Protein AF-A0A9Q1FJX0-F1 (afdb_monomer)

InterPro domains:
  IPR002589 Macro domain [PF01661] (5-65)
  IPR002589 Macro domain [PS51154] (1-88)
  IPR043472 Macro domain-like [G3DSA:3.40.220.10] (2-87)
  IPR043472 Macro domain-like [SSF52949] (5-78)

Radius of gyration: 13.11 Å; Cα co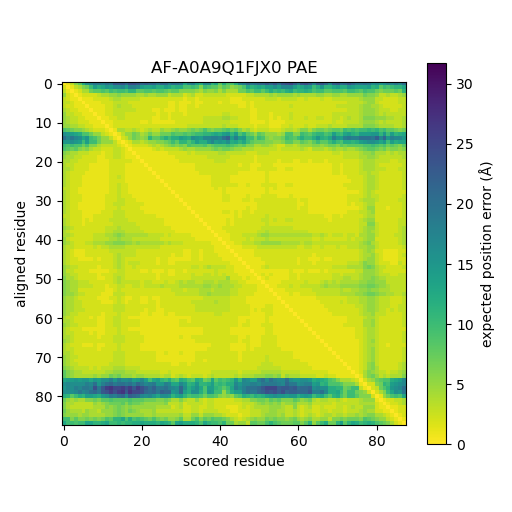ntacts (8 Å, |Δi|>4): 97; chains: 1; bounding box: 31×27×29 Å

Organism: Synaphobranchus kaupii (NCBI:txid118154)

Solvent-accessible surface area (backbone atoms only — not comparable to full-atom values): 5358 Å² total; per-residue (Å²): 136,91,83,87,85,86,87,72,79,54,41,76,21,89,88,61,84,52,70,66,48,54,51,42,45,40,47,41,53,52,54,52,52,47,52,34,57,78,69,71,51,47,69,50,77,43,68,64,73,26,47,59,97,31,48,32,58,62,66,67,47,50,53,43,52,53,52,48,52,51,54,49,44,71,74,40,52,93,84,45,81,59,46,80,41,83,48,129

pLDDT: mean 91.56, std 8.87, range [60.25, 98.56]

Mean predicted aligned error: 3.79 Å

Secondary structure (DSSP, 8-state):
---------PPP-SS---HHHHHHHHHHHHHHHHHHHHTT--EEEEE-TTSSTT---HHHHHHHHHHHHHHHHHHHTTT---EEEEE-

Nearest PDB structures (foldseek):
  4iqy-assembly2_B  TM=9.433E-01  e=9.093E-10  Homo sapiens
  6y4y-assembly1_A  TM=9.390E-01  e=1.534E-09  Escherichia coli K-12
  6y4z-assembly2_B  TM=9.386E-01  e=2.127E-09  Escherichia coli K-12
  6y73-assembly8_H  TM=9.233E-01  e=4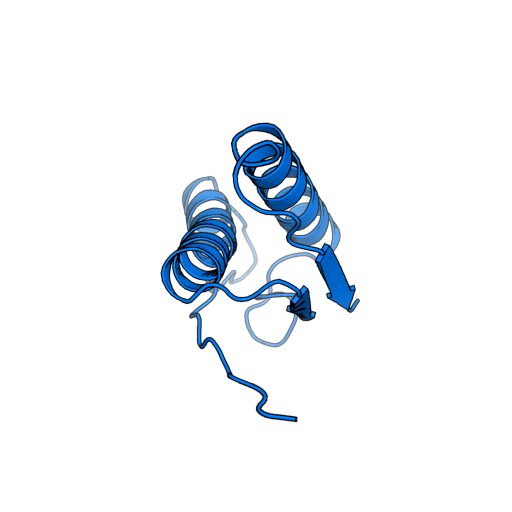.974E-09  Homo sapiens
  6y4y-assembly3_C  TM=9.303E-01  e=4.974E-09  Escherichia coli K-12

Sequence (88 aa):
FQTDVIHTVGPVARGHVGKYQRELLKDCYQSSLKLIKDNGLRSVAFPCISTGIYGFPNEPAAEIALTTVKTWLKKNGDETSIKAFMKW

Structure (mmCIF, N/CA/C/O backbone):
data_AF-A0A9Q1FJX0-F1
#
_entry.id   AF-A0A9Q1FJX0-F1
#
loop_
_atom_site.group_PDB
_atom_site.id
_atom_site.type_symbol
_atom_site.label_atom_id
_atom_site.label_alt_id
_atom_site.label_comp_id
_atom_site.label_asym_id
_atom_site.label_entity_id
_atom_site.label_seq_id
_atom_site.pdbx_PDB_ins_code
_atom_site.Cartn_x
_atom_site.Cartn_y
_atom_site.Cartn_z
_atom_site.occupancy
_atom_site.B_iso_or_equiv
_atom_site.auth_seq_id
_atom_site.auth_comp_id
_atom_site.auth_asym_id
_atom_site.auth_atom_i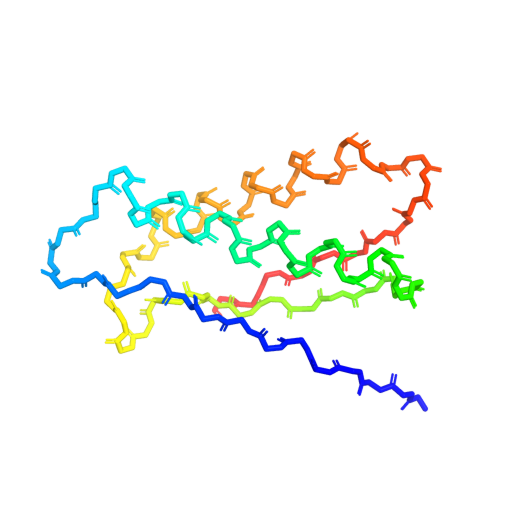d
_atom_site.pdbx_PDB_model_num
ATOM 1 N N . PHE A 1 1 ? -19.341 -11.411 13.320 1.00 61.53 1 PHE A N 1
ATOM 2 C CA . PHE A 1 1 ? -18.371 -10.434 12.792 1.00 61.53 1 PHE A CA 1
ATOM 3 C C . PHE A 1 1 ? -18.413 -10.525 11.280 1.00 61.53 1 PHE A C 1
ATOM 5 O O . PHE A 1 1 ? -18.184 -11.610 10.764 1.00 61.53 1 PHE A O 1
ATOM 12 N N . GLN A 1 2 ? -18.811 -9.452 10.597 1.00 75.56 2 GLN A N 1
ATOM 13 C CA . GLN A 1 2 ? -18.771 -9.385 9.137 1.00 75.56 2 GLN A CA 1
ATOM 14 C C . GLN A 1 2 ? -17.383 -8.904 8.715 1.00 75.56 2 GLN A C 1
ATOM 16 O O . GLN A 1 2 ? -16.837 -7.990 9.336 1.00 75.56 2 GLN A O 1
ATOM 21 N N . THR A 1 3 ? -16.817 -9.553 7.704 1.00 87.12 3 THR A N 1
ATOM 22 C CA . THR A 1 3 ? -15.514 -9.213 7.136 1.00 87.12 3 THR A CA 1
ATOM 23 C C . THR A 1 3 ? -15.714 -8.982 5.651 1.00 87.12 3 THR A C 1
ATOM 25 O O . THR A 1 3 ? -16.192 -9.878 4.959 1.00 87.12 3 THR A O 1
ATOM 28 N N . ASP A 1 4 ? -15.332 -7.805 5.174 1.00 93.62 4 ASP A N 1
ATOM 29 C CA . ASP A 1 4 ? -15.421 -7.449 3.762 1.00 93.62 4 ASP A CA 1
ATOM 30 C C . ASP A 1 4 ? -14.064 -7.624 3.074 1.00 93.62 4 ASP A C 1
ATOM 32 O O . ASP A 1 4 ? -13.003 -7.472 3.688 1.00 93.62 4 ASP A O 1
ATOM 36 N N . VAL A 1 5 ? -14.098 -7.946 1.781 1.00 95.94 5 VAL A N 1
ATOM 37 C CA . VAL A 1 5 ? -12.901 -8.091 0.949 1.00 95.94 5 VAL A CA 1
ATOM 38 C C . VAL A 1 5 ? -12.888 -6.982 -0.092 1.00 95.94 5 VAL A C 1
ATOM 40 O O . VAL A 1 5 ? -13.795 -6.876 -0.915 1.00 95.94 5 VAL A O 1
ATOM 43 N N . ILE A 1 6 ? -11.833 -6.167 -0.075 1.00 96.75 6 ILE A N 1
ATOM 44 C CA . ILE A 1 6 ? -11.581 -5.156 -1.104 1.00 96.75 6 ILE A CA 1
ATOM 45 C C . ILE A 1 6 ? -10.570 -5.729 -2.088 1.00 96.75 6 ILE A C 1
ATOM 47 O O . ILE A 1 6 ? -9.414 -5.978 -1.742 1.00 96.75 6 ILE A O 1
ATOM 51 N N . HIS A 1 7 ? -11.014 -5.933 -3.324 1.00 97.25 7 HIS A N 1
ATOM 52 C CA . HIS A 1 7 ? -10.156 -6.374 -4.415 1.00 97.25 7 HIS A CA 1
ATOM 53 C C . HIS A 1 7 ? -9.505 -5.168 -5.097 1.00 97.25 7 HIS A C 1
ATOM 55 O O . HIS A 1 7 ? -10.170 -4.186 -5.418 1.00 97.25 7 HIS A O 1
ATOM 61 N N . THR A 1 8 ? -8.201 -5.260 -5.346 1.00 97.56 8 THR A N 1
ATOM 62 C CA . THR A 1 8 ? -7.437 -4.260 -6.098 1.00 97.56 8 THR A CA 1
ATOM 63 C C . THR A 1 8 ? -6.434 -4.953 -7.013 1.00 97.56 8 THR A C 1
ATOM 65 O O . THR A 1 8 ? -5.978 -6.060 -6.716 1.00 97.56 8 THR A O 1
ATOM 68 N N . VAL A 1 9 ? -6.110 -4.324 -8.140 1.00 97.06 9 VAL A N 1
ATOM 69 C CA . VAL A 1 9 ? -5.230 -4.893 -9.165 1.00 97.06 9 VAL A CA 1
ATOM 70 C C . VAL A 1 9 ? -3.919 -4.124 -9.170 1.00 97.06 9 VAL A C 1
ATOM 72 O O . VAL A 1 9 ? -3.845 -2.998 -9.650 1.00 97.06 9 VAL A O 1
ATOM 75 N N . GLY A 1 10 ? -2.881 -4.758 -8.629 1.00 96.62 10 GLY A N 1
ATOM 76 C CA . GLY A 1 10 ? -1.537 -4.196 -8.592 1.00 96.62 10 GLY A CA 1
ATOM 77 C C . GLY A 1 10 ? -0.861 -4.119 -9.972 1.00 96.62 10 GLY A C 1
ATOM 78 O O . GLY A 1 10 ? -1.215 -4.880 -10.876 1.00 96.62 10 GLY A O 1
ATOM 79 N N . PRO A 1 11 ? 0.130 -3.230 -10.158 1.00 96.94 11 PRO A N 1
ATOM 80 C CA . PRO A 1 11 ? 0.921 -3.168 -11.384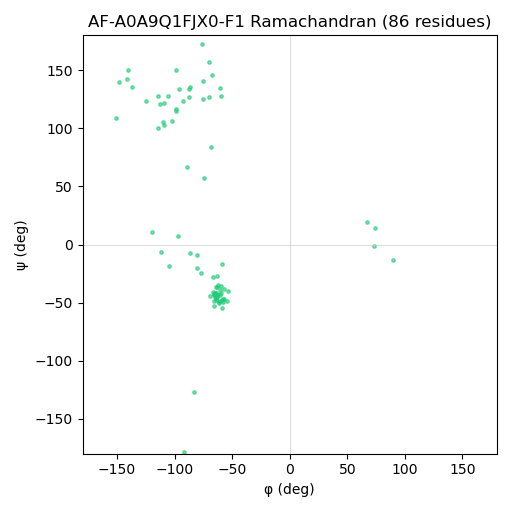 1.00 96.94 11 PRO A CA 1
ATOM 81 C C . PRO A 1 11 ? 1.819 -4.396 -11.575 1.00 96.94 11 PRO A C 1
ATOM 83 O O . PRO A 1 11 ? 2.419 -4.905 -10.631 1.00 96.94 11 PRO A O 1
ATOM 86 N N . VAL A 1 12 ? 2.005 -4.800 -12.832 1.00 95.19 12 VAL A N 1
ATOM 87 C CA . VAL A 1 12 ? 3.014 -5.795 -13.218 1.00 95.19 12 VAL A CA 1
ATOM 88 C C . VAL A 1 12 ? 4.350 -5.094 -13.489 1.00 95.19 12 VAL A C 1
ATOM 90 O O . VAL A 1 12 ? 4.428 -4.173 -14.303 1.00 95.19 12 VAL A O 1
ATOM 93 N N . ALA A 1 13 ? 5.418 -5.557 -12.845 1.00 90.62 13 ALA A N 1
ATOM 94 C CA . ALA A 1 13 ? 6.790 -5.101 -13.026 1.00 90.62 13 ALA A CA 1
ATOM 95 C C . ALA A 1 13 ? 7.650 -6.233 -13.616 1.00 90.62 13 ALA A C 1
ATOM 97 O O . ALA A 1 13 ? 8.115 -7.132 -12.922 1.00 90.62 13 ALA A O 1
ATOM 98 N N . ARG A 1 14 ? 7.886 -6.188 -14.934 1.00 80.00 14 ARG A N 1
ATOM 99 C CA . ARG A 1 14 ? 8.762 -7.138 -15.645 1.00 80.00 14 ARG A CA 1
ATOM 100 C C . ARG A 1 14 ? 10.208 -6.630 -15.668 1.00 80.00 14 ARG A C 1
ATOM 102 O O . ARG A 1 14 ? 10.716 -6.248 -16.715 1.00 80.00 14 ARG A O 1
ATOM 109 N N . GLY A 1 15 ? 10.844 -6.564 -14.500 1.00 68.12 15 GLY A N 1
ATOM 110 C CA . GLY A 1 15 ? 12.275 -6.250 -14.363 1.00 68.12 15 GLY A CA 1
ATOM 111 C C . GLY A 1 15 ? 12.647 -4.768 -14.219 1.00 68.12 15 GLY A C 1
ATOM 112 O O . GLY A 1 15 ? 13.763 -4.477 -13.800 1.00 68.12 15 GLY A O 1
ATOM 113 N N . HIS A 1 16 ? 11.740 -3.820 -14.487 1.00 79.19 16 HIS A N 1
ATOM 114 C CA . HIS A 1 16 ? 11.975 -2.401 -14.192 1.00 79.19 16 HIS A CA 1
ATOM 115 C C . HIS A 1 16 ? 10.741 -1.735 -13.577 1.00 79.19 16 HIS A C 1
ATOM 117 O O . HIS A 1 16 ? 9.621 -1.912 -14.059 1.00 79.19 16 HIS A O 1
ATOM 123 N N . VAL A 1 17 ? 10.957 -0.948 -12.520 1.00 90.75 17 VAL A N 1
ATOM 124 C CA . VAL A 1 17 ? 9.918 -0.142 -11.866 1.00 90.75 17 VAL A CA 1
ATOM 125 C C . VAL A 1 17 ? 10.168 1.323 -12.174 1.00 90.75 17 VAL A C 1
ATOM 127 O O . VAL A 1 17 ? 11.048 1.958 -11.595 1.00 90.75 17 VAL A O 1
ATOM 130 N N . GLY A 1 18 ? 9.372 1.856 -13.096 1.00 93.62 18 GLY A N 1
ATOM 131 C CA . GLY A 1 18 ? 9.342 3.273 -13.417 1.00 93.62 18 GLY A CA 1
ATOM 132 C C . GLY A 1 18 ? 8.299 4.027 -12.596 1.00 93.62 18 GLY A C 1
ATOM 133 O O . GLY A 1 18 ? 7.568 3.466 -11.777 1.00 93.62 18 GLY A O 1
ATOM 134 N N . LYS A 1 19 ? 8.197 5.332 -12.861 1.00 95.69 19 LYS A N 1
ATOM 135 C CA . LYS A 1 19 ? 7.218 6.221 -12.220 1.00 95.69 19 LYS A CA 1
ATOM 136 C C . LYS A 1 19 ? 5.782 5.699 -12.350 1.00 95.69 19 LYS A C 1
ATOM 138 O O . LYS A 1 19 ? 5.031 5.754 -11.386 1.00 95.69 19 LYS A O 1
ATOM 143 N N . TYR A 1 20 ? 5.425 5.154 -13.513 1.00 95.25 20 TYR A N 1
ATOM 144 C CA . TYR A 1 20 ? 4.075 4.657 -13.780 1.00 95.25 20 TYR A CA 1
ATOM 145 C C . TYR A 1 20 ? 3.669 3.512 -12.841 1.00 95.25 20 TYR A C 1
ATOM 147 O O . TYR A 1 20 ? 2.627 3.589 -12.201 1.00 95.25 20 TYR A O 1
ATOM 155 N N . GLN A 1 21 ? 4.514 2.487 -12.680 1.00 97.00 21 GLN A N 1
ATOM 156 C CA . GLN A 1 21 ? 4.227 1.376 -11.769 1.00 97.00 21 GLN A CA 1
ATOM 157 C C . GLN A 1 21 ? 4.154 1.851 -10.314 1.00 97.00 21 GLN A C 1
ATOM 159 O O . GLN A 1 21 ? 3.327 1.362 -9.550 1.00 97.00 21 GLN A O 1
ATOM 164 N N . ARG A 1 22 ? 4.990 2.820 -9.922 1.00 97.38 22 ARG A N 1
ATOM 165 C CA . ARG A 1 22 ? 4.953 3.386 -8.566 1.00 97.38 22 ARG A CA 1
ATOM 166 C C . ARG A 1 22 ? 3.632 4.102 -8.279 1.00 97.38 22 ARG A C 1
ATOM 168 O O . ARG A 1 22 ? 3.053 3.871 -7.221 1.00 97.38 22 ARG A O 1
ATOM 175 N N . GLU A 1 23 ? 3.145 4.919 -9.214 1.00 98.06 23 GLU A N 1
ATOM 176 C CA . GLU A 1 23 ? 1.845 5.590 -9.070 1.00 98.06 23 GLU A CA 1
ATOM 177 C C . GLU A 1 23 ? 0.689 4.582 -9.063 1.00 98.06 23 GLU A C 1
ATOM 179 O O . GLU A 1 23 ? -0.145 4.647 -8.170 1.00 98.06 23 GLU A O 1
ATOM 184 N N . LEU A 1 24 ? 0.692 3.568 -9.938 1.00 98.12 24 LEU A N 1
ATOM 185 C CA . LEU A 1 24 ? -0.341 2.523 -9.914 1.00 98.12 24 LEU A CA 1
ATOM 186 C C . LEU A 1 24 ? -0.389 1.760 -8.582 1.00 98.12 24 LEU A C 1
ATOM 188 O O . LEU A 1 24 ? -1.468 1.480 -8.059 1.00 98.12 24 LEU A O 1
ATOM 192 N N . LEU A 1 25 ? 0.771 1.416 -8.011 1.00 98.06 25 LEU A N 1
ATOM 193 C CA . LEU A 1 25 ? 0.813 0.744 -6.712 1.00 98.06 25 LEU A CA 1
ATOM 194 C C . LEU A 1 25 ? 0.263 1.655 -5.605 1.00 98.06 25 LEU A C 1
ATOM 196 O O . LEU A 1 25 ? -0.501 1.202 -4.755 1.00 98.06 25 LEU A O 1
ATOM 200 N N . LYS A 1 26 ? 0.608 2.943 -5.632 1.00 98.50 26 LYS A N 1
ATOM 201 C CA . LYS A 1 26 ? 0.054 3.952 -4.722 1.00 98.50 26 LYS A CA 1
ATOM 202 C C . LYS A 1 26 ? -1.466 4.083 -4.877 1.00 98.50 26 LYS A C 1
ATOM 204 O O . LYS A 1 26 ? -2.167 4.092 -3.864 1.00 98.50 26 LYS A O 1
ATOM 209 N N . ASP A 1 27 ? -1.980 4.099 -6.103 1.00 98.56 27 ASP A N 1
ATOM 210 C CA . ASP A 1 27 ? -3.415 4.180 -6.391 1.00 98.56 27 ASP A CA 1
ATOM 211 C C . ASP A 1 27 ? -4.181 2.974 -5.834 1.00 98.56 27 ASP A C 1
ATOM 213 O O . ASP A 1 27 ? -5.292 3.139 -5.322 1.00 98.56 27 ASP A O 1
ATOM 217 N N . CYS A 1 28 ? -3.575 1.778 -5.828 1.00 98.44 28 CYS A N 1
ATOM 218 C CA . CYS A 1 28 ? -4.166 0.587 -5.209 1.00 98.44 28 CYS A CA 1
ATOM 219 C C . CYS A 1 28 ? -4.464 0.816 -3.721 1.00 98.44 28 CYS A C 1
ATOM 221 O O . CYS A 1 28 ? -5.568 0.518 -3.255 1.00 98.44 28 CYS A O 1
ATOM 223 N N . TYR A 1 29 ? -3.503 1.372 -2.978 1.00 98.25 29 TYR A N 1
ATOM 224 C CA . TYR A 1 29 ? -3.677 1.683 -1.558 1.00 98.25 29 TYR A CA 1
ATOM 225 C C . TYR A 1 29 ? -4.668 2.832 -1.348 1.00 98.25 29 TYR A C 1
ATOM 227 O O . TYR A 1 29 ? -5.548 2.722 -0.496 1.00 98.25 29 TYR A O 1
ATOM 235 N N . GLN A 1 30 ? -4.572 3.916 -2.128 1.00 97.69 30 GLN A N 1
ATOM 236 C CA . GLN A 1 30 ? -5.463 5.075 -1.982 1.00 97.69 30 GLN A CA 1
ATOM 237 C C . GLN A 1 30 ? -6.927 4.726 -2.259 1.00 97.69 30 GLN A C 1
ATOM 239 O O . GLN A 1 30 ? -7.802 5.098 -1.476 1.00 97.69 30 GLN A O 1
ATOM 244 N N . SER A 1 31 ? -7.185 3.978 -3.331 1.00 98.00 31 SER A N 1
ATOM 245 C CA . SER A 1 31 ? -8.532 3.543 -3.715 1.00 98.00 31 SER A CA 1
ATOM 246 C C . SER A 1 31 ? -9.127 2.602 -2.669 1.00 98.00 31 SER A C 1
ATOM 248 O O . SER A 1 31 ? -10.278 2.765 -2.268 1.00 98.00 31 SER A O 1
ATOM 250 N N . SER A 1 32 ? -8.317 1.675 -2.146 1.00 97.69 32 SER A N 1
ATOM 251 C CA . SER A 1 32 ? -8.747 0.766 -1.079 1.00 97.69 32 SER A CA 1
ATOM 252 C C . SER A 1 32 ? -9.082 1.519 0.213 1.00 97.69 32 SER A C 1
ATOM 254 O O . SER A 1 32 ? -10.136 1.295 0.799 1.00 97.69 32 SER A O 1
ATOM 256 N N . LEU A 1 33 ? -8.229 2.458 0.643 1.00 95.81 33 LEU A N 1
ATOM 257 C CA . LEU A 1 33 ? -8.471 3.289 1.831 1.00 95.81 33 LEU A CA 1
ATOM 258 C C . LEU A 1 33 ? -9.700 4.189 1.676 1.00 95.81 33 LEU A C 1
ATOM 260 O O . LEU A 1 33 ? -10.448 4.375 2.635 1.00 95.81 33 LEU A O 1
ATOM 264 N N . LYS A 1 34 ? -9.941 4.711 0.469 1.00 95.31 34 LYS A N 1
ATOM 265 C CA . LYS A 1 34 ? -11.162 5.459 0.170 1.00 95.31 34 LYS A CA 1
ATOM 266 C C . LYS A 1 34 ? -12.406 4.591 0.363 1.00 95.31 34 LYS A C 1
ATOM 268 O O . LYS A 1 34 ? -13.309 5.015 1.074 1.00 95.31 34 LYS A O 1
ATOM 273 N N . LEU A 1 35 ? -12.428 3.373 -0.182 1.00 95.62 35 LEU A N 1
ATOM 274 C CA . LEU A 1 35 ? -13.554 2.452 0.010 1.00 95.62 35 LEU A CA 1
ATOM 275 C C . LEU A 1 35 ? -13.768 2.098 1.486 1.00 95.62 35 LEU A C 1
ATOM 277 O O . LEU A 1 35 ? -14.907 2.049 1.937 1.00 95.62 35 LEU A O 1
ATOM 281 N N . ILE A 1 36 ? -12.692 1.906 2.251 1.00 93.38 36 ILE A N 1
ATOM 282 C CA . ILE A 1 36 ? -12.768 1.657 3.700 1.00 93.38 36 ILE A CA 1
ATOM 283 C C . ILE A 1 36 ? -13.481 2.811 4.406 1.00 93.38 36 ILE A C 1
ATOM 285 O O . ILE A 1 36 ? -14.417 2.570 5.165 1.00 93.38 36 ILE A O 1
ATOM 289 N N . LYS A 1 37 ? -13.075 4.055 4.123 1.00 92.62 37 LYS A N 1
ATOM 290 C CA . LYS A 1 37 ? -13.705 5.257 4.684 1.00 92.62 37 LYS A CA 1
ATOM 291 C C . LYS A 1 37 ? -15.172 5.369 4.278 1.00 92.62 37 LYS A C 1
ATOM 293 O O . LYS A 1 37 ? -16.025 5.532 5.143 1.00 92.62 37 LYS A O 1
ATOM 298 N N . ASP A 1 38 ? -15.452 5.249 2.983 1.00 92.94 38 ASP A N 1
ATOM 299 C CA . ASP A 1 38 ? -16.794 5.423 2.422 1.00 92.94 38 ASP A CA 1
ATOM 300 C C . ASP A 1 38 ? -17.791 4.374 2.958 1.00 92.94 38 ASP A C 1
ATOM 302 O O . ASP A 1 38 ? -18.981 4.656 3.055 1.00 92.94 38 ASP A O 1
ATOM 306 N N . ASN A 1 39 ? -17.311 3.189 3.356 1.00 92.62 39 ASN A N 1
ATOM 307 C CA . ASN A 1 39 ? -18.127 2.117 3.942 1.00 92.62 39 ASN A CA 1
ATOM 308 C C . ASN A 1 39 ? -18.091 2.082 5.484 1.00 92.62 39 ASN A C 1
ATOM 310 O O . ASN A 1 39 ? -18.594 1.140 6.092 1.00 92.62 39 ASN A O 1
ATOM 314 N N . GLY A 1 40 ? -17.481 3.073 6.147 1.00 90.88 40 GLY A N 1
ATOM 315 C CA . GLY A 1 40 ? -17.421 3.138 7.614 1.00 90.88 40 GLY A CA 1
ATOM 316 C C . GLY A 1 40 ? -16.582 2.032 8.273 1.00 90.88 40 GLY A C 1
ATOM 317 O O . GLY A 1 40 ? -16.726 1.768 9.471 1.00 90.88 40 GLY A O 1
ATOM 318 N N . LEU A 1 41 ? -15.691 1.381 7.519 1.00 91.38 41 LEU A N 1
ATOM 319 C CA . LEU A 1 41 ? -14.803 0.337 8.024 1.00 91.38 41 LEU A CA 1
ATOM 320 C C . LEU A 1 41 ? -13.664 0.957 8.846 1.00 91.38 41 LEU A C 1
ATOM 322 O O . LEU A 1 41 ? -13.108 1.996 8.498 1.00 91.38 41 LEU A O 1
ATOM 326 N N . ARG A 1 42 ? -13.285 0.307 9.954 1.00 90.75 42 ARG A N 1
ATOM 327 C CA . ARG A 1 42 ? -12.300 0.861 10.912 1.00 90.75 42 ARG A CA 1
ATOM 328 C C . ARG A 1 42 ? -10.969 0.121 10.974 1.00 90.75 42 ARG A C 1
ATOM 330 O O . ARG A 1 42 ? -10.045 0.573 11.647 1.00 90.75 42 ARG A O 1
ATOM 337 N N . SER A 1 43 ? -10.838 -1.011 10.293 1.00 91.75 43 SER A N 1
ATOM 338 C CA . SER A 1 43 ? -9.607 -1.800 10.303 1.00 91.75 43 SER A CA 1
ATOM 339 C C . SER A 1 43 ? -9.397 -2.517 8.982 1.00 91.75 43 SER A C 1
ATOM 341 O O . SER A 1 43 ? -10.345 -3.072 8.435 1.00 91.75 43 SER A O 1
ATOM 343 N N . VAL A 1 44 ? -8.152 -2.549 8.512 1.00 94.50 44 VAL A N 1
ATOM 344 C CA . VAL A 1 44 ? -7.754 -3.230 7.277 1.00 94.50 44 VAL A CA 1
ATOM 345 C C . VAL A 1 44 ? -6.401 -3.913 7.443 1.00 94.50 44 VAL A C 1
ATOM 347 O O . VAL A 1 44 ? -5.490 -3.367 8.067 1.00 94.50 44 VAL A O 1
ATOM 350 N N . ALA A 1 45 ? -6.259 -5.094 6.846 1.00 95.62 45 ALA A N 1
ATOM 351 C CA . ALA A 1 45 ? -4.972 -5.734 6.620 1.00 95.62 45 ALA A CA 1
ATOM 352 C C . ALA A 1 45 ? -4.648 -5.706 5.122 1.00 95.62 45 ALA A C 1
ATOM 354 O O . ALA A 1 45 ? -5.416 -6.231 4.319 1.00 95.62 45 ALA A O 1
ATOM 355 N N . PHE A 1 46 ? -3.516 -5.109 4.754 1.00 96.94 46 PHE A N 1
ATOM 356 C CA . PHE A 1 46 ? -3.006 -5.127 3.387 1.00 96.94 46 PHE A CA 1
ATOM 357 C C . PHE A 1 46 ? -1.970 -6.246 3.227 1.00 96.94 46 PHE A C 1
ATOM 359 O O . PHE A 1 46 ? -1.088 -6.361 4.083 1.00 96.94 46 PHE A O 1
ATOM 366 N N . PRO A 1 47 ? -2.042 -7.056 2.155 1.00 96.00 47 PRO A N 1
ATOM 367 C CA . PRO A 1 47 ? -0.925 -7.902 1.749 1.00 96.00 47 PRO A CA 1
ATOM 368 C C . PRO A 1 47 ? 0.157 -7.062 1.049 1.00 96.00 47 PRO A C 1
ATOM 370 O O . PRO A 1 47 ? -0.076 -5.903 0.695 1.00 96.00 47 PRO A O 1
ATOM 373 N N . CYS A 1 48 ? 1.307 -7.665 0.753 1.00 94.50 48 CYS A N 1
ATOM 374 C CA . CYS A 1 48 ? 2.309 -7.087 -0.146 1.00 94.50 48 CYS A CA 1
ATOM 375 C C . CYS A 1 48 ? 1.816 -7.040 -1.602 1.00 94.50 48 CYS A C 1
ATOM 377 O O . CYS A 1 48 ? 2.090 -7.930 -2.410 1.00 94.50 48 CYS A O 1
ATOM 379 N N . ILE A 1 49 ? 1.054 -6.001 -1.952 1.00 96.56 49 ILE A N 1
ATOM 380 C CA . ILE A 1 49 ? 0.484 -5.852 -3.296 1.00 96.56 49 ILE A CA 1
ATOM 381 C C . ILE A 1 49 ? 1.615 -5.801 -4.340 1.00 96.56 49 ILE A C 1
ATOM 383 O O . ILE A 1 49 ? 2.518 -4.973 -4.263 1.00 96.56 49 ILE A O 1
ATOM 387 N N . SER A 1 50 ? 1.510 -6.654 -5.363 1.00 95.88 50 SER A N 1
ATOM 388 C CA . SER A 1 50 ? 2.417 -6.781 -6.524 1.00 95.88 50 SER A CA 1
ATOM 389 C C . SER A 1 50 ? 3.792 -7.420 -6.301 1.00 95.88 50 SER A C 1
ATOM 391 O O . SER A 1 50 ? 4.521 -7.585 -7.277 1.00 95.88 50 SER A O 1
ATOM 393 N N . THR A 1 51 ? 4.162 -7.828 -5.085 1.00 94.75 51 THR A N 1
ATOM 394 C CA . THR A 1 51 ? 5.523 -8.348 -4.824 1.00 94.75 51 THR A CA 1
ATOM 395 C C . THR A 1 51 ? 5.703 -9.847 -5.079 1.00 94.75 51 THR A C 1
ATOM 397 O O . THR A 1 51 ? 6.818 -10.357 -5.029 1.00 94.75 51 THR A O 1
ATOM 400 N N . GLY A 1 52 ? 4.613 -10.566 -5.362 1.00 92.62 52 GLY A N 1
ATOM 401 C CA . GLY A 1 52 ? 4.650 -11.966 -5.788 1.00 92.62 52 GLY A CA 1
ATOM 402 C C . GLY A 1 52 ? 4.916 -12.100 -7.289 1.00 92.62 52 GLY A C 1
ATOM 403 O O . GLY A 1 52 ? 5.837 -11.505 -7.841 1.00 92.62 52 GLY A O 1
ATOM 404 N N . ILE A 1 53 ? 4.048 -12.836 -7.987 1.00 93.38 53 ILE A N 1
ATOM 405 C CA . ILE A 1 53 ? 4.169 -13.093 -9.436 1.00 93.38 53 ILE A CA 1
ATOM 406 C C . ILE A 1 53 ? 4.173 -11.828 -10.317 1.00 93.38 53 ILE A C 1
ATOM 408 O O . IL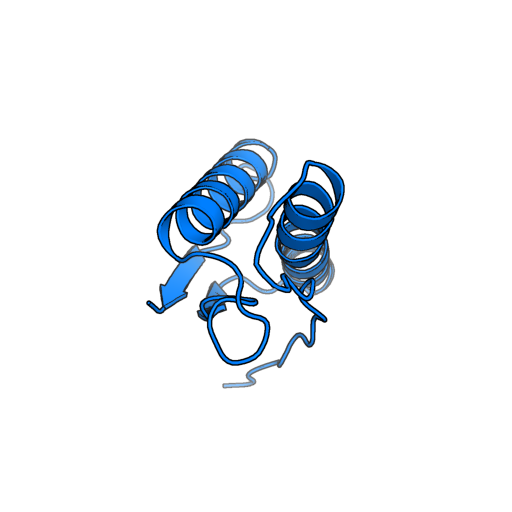E A 1 53 ? 4.571 -11.890 -11.476 1.00 93.38 53 ILE A O 1
ATOM 412 N N . TYR A 1 54 ? 3.732 -10.682 -9.791 1.00 93.94 54 TYR A N 1
ATOM 413 C CA . TYR A 1 54 ? 3.759 -9.402 -10.506 1.00 93.94 54 TYR A CA 1
ATOM 414 C C . TYR A 1 54 ? 5.136 -8.730 -10.471 1.00 93.94 54 TYR A C 1
ATOM 416 O O . TYR A 1 54 ? 5.345 -7.783 -11.222 1.00 93.94 54 TYR A O 1
ATOM 424 N N . GLY A 1 55 ? 6.084 -9.236 -9.676 1.00 94.06 55 GLY A N 1
ATOM 425 C CA . GLY A 1 55 ? 7.504 -8.901 -9.787 1.00 94.06 55 GLY A CA 1
ATOM 426 C C . GLY A 1 55 ? 7.901 -7.511 -9.289 1.00 94.06 55 GLY A C 1
ATOM 427 O O . GLY A 1 55 ? 8.999 -7.049 -9.600 1.00 94.06 55 GLY A O 1
ATOM 428 N N . PHE A 1 56 ? 7.046 -6.814 -8.536 1.00 95.69 56 PHE A N 1
ATOM 429 C CA . PHE A 1 56 ? 7.416 -5.523 -7.959 1.00 95.69 56 PHE A CA 1
ATOM 430 C C . PHE A 1 56 ? 8.456 -5.733 -6.841 1.00 95.69 56 PHE A C 1
ATOM 432 O O . PHE A 1 56 ? 8.196 -6.514 -5.925 1.00 95.69 56 PHE A O 1
ATOM 439 N N . PRO A 1 57 ? 9.620 -5.055 -6.861 1.00 94.44 57 PRO A N 1
ATOM 440 C CA . PRO A 1 57 ? 10.650 -5.233 -5.842 1.00 94.44 57 PRO A CA 1
ATOM 441 C C . PRO A 1 57 ? 10.143 -4.883 -4.436 1.00 94.44 57 PRO A C 1
ATOM 443 O O . PRO A 1 57 ? 9.520 -3.837 -4.238 1.00 94.44 57 PRO A O 1
ATOM 446 N N . ASN A 1 58 ? 10.450 -5.744 -3.461 1.00 94.25 58 ASN A N 1
ATOM 447 C CA . ASN A 1 58 ? 9.923 -5.664 -2.093 1.00 94.25 58 ASN A CA 1
ATOM 448 C C . ASN A 1 58 ? 10.166 -4.308 -1.420 1.00 94.25 58 ASN A C 1
ATOM 450 O O . ASN A 1 58 ? 9.238 -3.722 -0.874 1.00 94.25 58 ASN A O 1
ATOM 454 N N . GLU A 1 59 ? 11.396 -3.797 -1.466 1.00 94.38 59 GLU A N 1
ATOM 455 C CA . GLU A 1 59 ? 11.774 -2.568 -0.759 1.00 94.38 59 GLU A CA 1
ATOM 456 C C . GLU A 1 59 ? 11.047 -1.320 -1.310 1.00 94.38 59 GLU A C 1
ATOM 458 O O . GLU A 1 59 ? 10.338 -0.665 -0.542 1.00 94.38 59 GLU A O 1
ATOM 463 N N . PRO A 1 60 ? 11.072 -1.032 -2.628 1.00 94.81 60 PRO A N 1
ATOM 464 C CA . PRO A 1 60 ? 10.244 0.019 -3.217 1.00 94.81 60 PRO A CA 1
ATOM 465 C C . PRO A 1 60 ? 8.737 -0.156 -2.978 1.00 94.81 60 PRO A C 1
ATOM 467 O O . PRO A 1 60 ? 8.035 0.832 -2.764 1.00 94.81 60 PRO A O 1
ATOM 470 N N . ALA A 1 61 ? 8.215 -1.389 -3.018 1.00 95.94 61 ALA A N 1
ATOM 471 C CA . ALA A 1 61 ? 6.804 -1.639 -2.721 1.00 95.94 61 ALA A CA 1
ATOM 472 C C . ALA A 1 61 ? 6.470 -1.280 -1.270 1.00 95.94 61 ALA A C 1
ATOM 474 O O . ALA A 1 61 ? 5.437 -0.658 -1.006 1.00 95.94 61 ALA A O 1
ATOM 475 N N . ALA A 1 62 ? 7.359 -1.637 -0.341 1.00 96.50 62 ALA A N 1
ATOM 476 C CA . ALA A 1 62 ? 7.179 -1.376 1.072 1.00 96.50 62 ALA A CA 1
ATOM 477 C C . ALA A 1 62 ? 7.188 0.120 1.391 1.00 96.50 62 ALA A C 1
ATOM 479 O O . ALA A 1 62 ? 6.320 0.613 2.116 1.00 96.50 62 ALA A O 1
ATOM 480 N N . GLU A 1 63 ? 8.125 0.851 0.789 1.00 96.81 63 GLU A N 1
ATOM 481 C CA . GLU A 1 63 ? 8.212 2.305 0.886 1.00 96.81 63 GLU A CA 1
ATOM 482 C C . GLU A 1 63 ? 6.914 2.976 0.409 1.00 96.81 63 GLU A C 1
ATOM 484 O O . GLU A 1 63 ? 6.356 3.827 1.111 1.00 96.81 63 GLU A O 1
ATOM 489 N N . ILE A 1 64 ? 6.390 2.557 -0.750 1.00 97.75 64 ILE A N 1
ATOM 490 C CA . ILE A 1 64 ? 5.146 3.092 -1.319 1.00 97.75 64 ILE A CA 1
ATOM 491 C C . ILE A 1 64 ? 3.955 2.785 -0.413 1.00 97.75 64 ILE A C 1
ATOM 493 O O . ILE A 1 64 ? 3.168 3.691 -0.126 1.00 97.75 64 ILE A O 1
ATOM 497 N N . ALA A 1 65 ? 3.829 1.547 0.067 1.00 97.88 65 ALA A N 1
ATOM 498 C CA . ALA A 1 65 ? 2.741 1.130 0.946 1.00 97.88 65 ALA A CA 1
ATOM 499 C C . ALA A 1 65 ? 2.711 1.969 2.232 1.00 97.88 65 ALA A C 1
ATOM 501 O O . ALA A 1 65 ? 1.710 2.620 2.544 1.00 97.88 65 ALA A O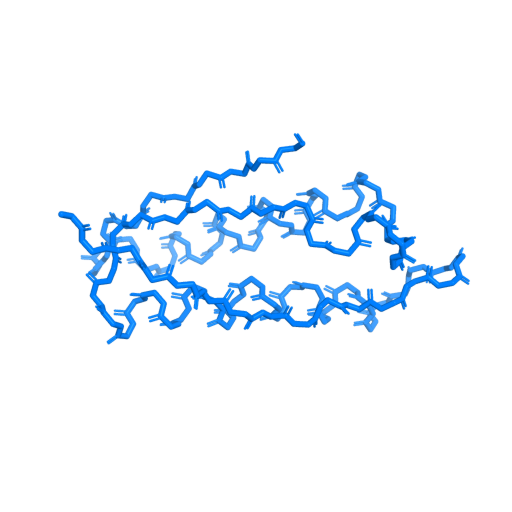 1
ATOM 502 N N . LEU A 1 66 ? 3.841 2.025 2.944 1.00 97.25 66 LEU A N 1
ATOM 503 C CA . LEU A 1 66 ? 3.960 2.746 4.209 1.00 97.25 66 LEU A CA 1
ATOM 504 C C . LEU A 1 66 ? 3.749 4.249 4.027 1.00 97.25 66 LEU A C 1
ATOM 506 O O . LEU A 1 66 ? 3.012 4.858 4.802 1.00 97.25 66 LEU A O 1
ATOM 510 N N . THR A 1 67 ? 4.365 4.853 3.010 1.00 97.81 67 THR A N 1
ATOM 511 C CA . THR A 1 67 ? 4.259 6.298 2.762 1.00 97.81 67 THR A CA 1
ATOM 512 C C . THR A 1 67 ? 2.841 6.691 2.368 1.00 97.81 67 THR A C 1
ATOM 514 O O . THR A 1 67 ? 2.319 7.689 2.872 1.00 97.81 67 THR A O 1
ATOM 517 N N . THR A 1 68 ? 2.182 5.888 1.529 1.00 97.88 68 THR A N 1
ATOM 518 C CA . THR A 1 68 ? 0.806 6.148 1.085 1.00 97.88 68 THR A CA 1
ATOM 519 C C . THR A 1 68 ? -0.166 6.050 2.252 1.00 97.88 68 THR A C 1
ATOM 521 O O . THR A 1 68 ? -0.939 6.980 2.479 1.00 97.88 68 THR A O 1
ATOM 524 N N . VAL A 1 69 ? -0.085 4.975 3.041 1.00 96.06 69 VAL A N 1
ATOM 525 C CA . VAL A 1 69 ? -0.960 4.757 4.202 1.00 96.06 69 VAL A CA 1
ATOM 526 C C . VAL A 1 69 ? -0.737 5.831 5.266 1.00 96.06 69 VAL A C 1
ATOM 528 O O . VAL A 1 69 ? -1.704 6.435 5.723 1.00 96.06 69 VAL A O 1
ATOM 531 N N . LYS A 1 70 ? 0.519 6.137 5.627 1.00 94.88 70 LYS A N 1
ATOM 532 C CA . LYS A 1 70 ? 0.835 7.191 6.610 1.00 94.88 70 LYS A CA 1
ATOM 533 C C . LYS A 1 70 ? 0.304 8.553 6.169 1.00 94.88 70 LYS A C 1
ATOM 535 O O . LYS A 1 70 ? -0.343 9.242 6.955 1.00 94.88 70 LYS A O 1
ATOM 540 N N . THR A 1 71 ? 0.552 8.931 4.914 1.00 96.12 71 THR A N 1
ATOM 541 C CA . THR A 1 71 ? 0.080 10.208 4.355 1.00 96.12 71 THR A CA 1
ATOM 542 C C . THR A 1 71 ? -1.442 10.278 4.352 1.00 96.12 71 THR A C 1
ATOM 544 O O . THR A 1 71 ? -2.018 11.293 4.743 1.00 96.12 71 THR A O 1
ATOM 547 N N . TRP A 1 72 ? -2.103 9.191 3.952 1.00 95.25 72 TRP A N 1
ATOM 548 C CA . TRP A 1 72 ? -3.558 9.125 3.912 1.00 95.25 72 TRP A CA 1
ATOM 549 C C . TRP A 1 72 ? -4.168 9.229 5.315 1.00 95.25 72 TRP A C 1
ATOM 551 O O . TRP A 1 72 ? -5.084 10.025 5.511 1.00 95.25 72 TRP A O 1
ATOM 561 N N . LEU A 1 73 ? -3.630 8.502 6.302 1.00 92.56 73 LEU A N 1
ATOM 562 C CA . LEU A 1 73 ? -4.092 8.559 7.693 1.00 92.56 73 LEU A CA 1
ATOM 563 C C . LEU A 1 73 ? -3.888 9.949 8.298 1.00 92.56 73 LEU A C 1
ATOM 565 O O . LEU A 1 73 ? -4.802 10.473 8.918 1.00 92.56 73 LEU A O 1
ATOM 569 N N . LYS A 1 74 ? -2.738 10.593 8.056 1.00 92.44 74 LYS A N 1
ATOM 570 C CA . LYS A 1 74 ? -2.488 11.969 8.516 1.00 92.44 74 LYS A CA 1
ATOM 571 C C . LYS A 1 74 ? -3.506 12.964 7.945 1.00 92.44 74 LYS A C 1
ATOM 573 O O . LYS A 1 74 ? -3.887 13.898 8.634 1.00 92.44 74 LYS A O 1
ATOM 578 N N . LYS A 1 75 ? -3.948 12.763 6.699 1.00 92.19 75 LYS A N 1
ATOM 579 C CA . LYS A 1 75 ? -4.942 13.621 6.034 1.00 92.19 75 LYS A CA 1
ATOM 580 C C . LYS A 1 75 ? -6.385 13.364 6.499 1.00 92.19 75 LYS A C 1
ATOM 582 O O . LYS A 1 75 ? -7.212 14.254 6.364 1.00 92.19 75 LYS A O 1
ATOM 587 N N . ASN A 1 76 ? -6.695 12.168 7.007 1.00 88.12 76 ASN A N 1
ATOM 588 C CA . ASN A 1 76 ? -8.063 11.736 7.342 1.00 88.12 76 ASN A CA 1
ATOM 589 C C . ASN A 1 76 ? -8.254 11.383 8.836 1.00 88.12 76 ASN A C 1
ATOM 591 O O . ASN A 1 76 ? -9.267 10.782 9.200 1.00 88.12 76 ASN A O 1
ATOM 595 N N . GLY A 1 77 ? -7.275 11.709 9.688 1.00 72.31 77 GLY A N 1
ATOM 596 C CA . GLY A 1 77 ? -7.188 11.242 11.076 1.00 72.31 77 GLY A CA 1
ATOM 597 C C . GLY A 1 77 ? -8.291 11.759 11.999 1.00 72.31 77 GLY A C 1
ATOM 598 O O . GLY A 1 77 ? -8.674 11.045 12.922 1.00 72.31 77 GLY A O 1
ATOM 599 N N . ASP A 1 78 ? -8.852 12.933 11.705 1.00 67.38 78 ASP A N 1
ATOM 600 C CA . ASP A 1 78 ? -9.916 13.538 12.517 1.00 67.38 78 ASP A CA 1
ATOM 601 C C . ASP A 1 78 ? -11.307 12.942 12.216 1.00 67.38 78 ASP A C 1
ATOM 603 O O . ASP A 1 78 ? -12.202 12.997 13.054 1.00 67.38 78 ASP A O 1
ATOM 607 N N . GLU A 1 79 ? -11.488 12.310 11.049 1.00 60.25 79 GLU A N 1
ATOM 608 C CA . GLU A 1 79 ? -12.778 11.760 10.592 1.00 60.25 79 GLU A CA 1
ATOM 609 C C . GLU A 1 79 ? -12.863 10.227 10.689 1.00 60.25 79 GLU A C 1
ATOM 611 O O . GLU A 1 79 ? -13.954 9.660 10.668 1.00 60.25 79 GLU A O 1
ATOM 616 N N . THR A 1 80 ? -11.727 9.526 10.787 1.00 60.47 80 THR A N 1
ATOM 617 C CA . THR A 1 80 ? -11.693 8.058 10.692 1.00 60.47 80 THR A CA 1
ATOM 618 C C . THR A 1 80 ? -10.546 7.454 11.498 1.00 60.47 80 THR A C 1
ATOM 620 O O . THR A 1 80 ? -9.388 7.509 11.092 1.00 60.47 80 THR A O 1
ATOM 623 N N . SER A 1 81 ? -10.854 6.778 12.610 1.00 75.00 81 SER A N 1
ATOM 624 C CA . SER A 1 81 ? -9.885 5.959 13.358 1.00 75.00 81 SER A CA 1
ATOM 625 C C . SER A 1 81 ? -9.581 4.632 12.637 1.00 75.00 81 SER A C 1
ATOM 627 O O . SER A 1 81 ? -9.812 3.553 13.187 1.00 75.00 81 SER A O 1
ATOM 629 N N . ILE A 1 82 ? -9.111 4.693 11.386 1.00 86.25 82 ILE A N 1
ATOM 630 C CA . ILE A 1 82 ? -8.739 3.508 10.601 1.00 86.25 82 ILE A CA 1
ATOM 631 C C . ILE A 1 82 ? -7.400 2.958 11.101 1.00 86.25 82 ILE A C 1
ATOM 633 O O . ILE A 1 82 ? -6.387 3.655 11.120 1.00 86.25 82 ILE A O 1
ATOM 637 N N . LYS A 1 83 ? -7.381 1.670 11.457 1.00 88.06 83 LYS A N 1
ATOM 638 C CA . LYS A 1 83 ? -6.161 0.915 11.772 1.00 88.06 83 LYS A CA 1
ATOM 639 C C . LYS A 1 83 ? -5.727 0.101 10.556 1.00 88.06 83 LYS A C 1
ATOM 641 O O . LYS A 1 83 ? -6.446 -0.802 10.133 1.00 88.06 83 LYS A O 1
ATOM 646 N N . ALA A 1 84 ? -4.553 0.408 10.011 1.00 88.38 84 ALA A N 1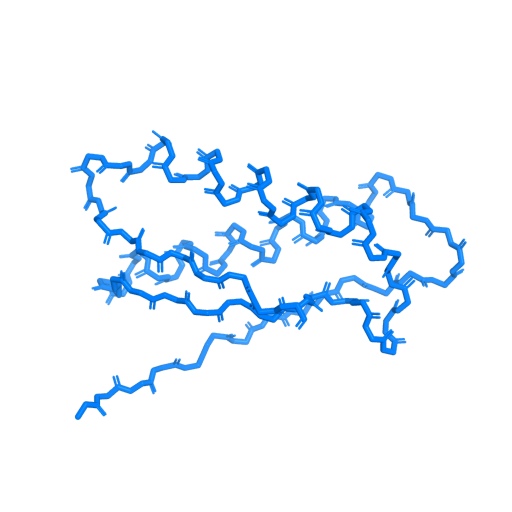
ATOM 647 C CA . ALA A 1 84 ? -3.976 -0.315 8.883 1.00 88.38 84 ALA A CA 1
ATOM 648 C C . ALA A 1 84 ? -2.825 -1.218 9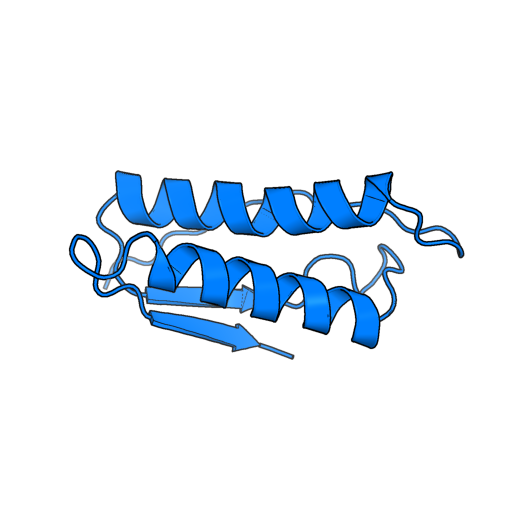.344 1.00 88.38 84 ALA A C 1
ATOM 650 O O . ALA A 1 84 ? -1.887 -0.755 9.992 1.00 88.38 84 ALA A O 1
ATOM 651 N N . PHE A 1 85 ? -2.885 -2.493 8.969 1.00 90.56 85 PHE A N 1
ATOM 652 C CA . PHE A 1 85 ? -1.851 -3.488 9.241 1.00 90.56 85 PHE A CA 1
ATOM 653 C C . PHE A 1 85 ? -1.222 -3.933 7.921 1.00 90.56 85 PHE A C 1
ATOM 655 O O . PHE A 1 85 ? -1.941 -4.319 7.000 1.00 90.56 85 PHE A O 1
ATOM 662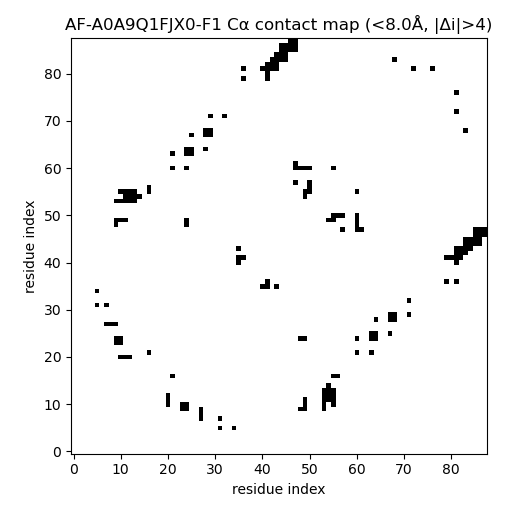 N N . MET A 1 86 ? 0.105 -3.874 7.820 1.00 89.25 86 MET A N 1
ATOM 663 C CA . MET A 1 86 ? 0.839 -4.414 6.671 1.00 89.25 86 MET A CA 1
ATOM 664 C C . MET A 1 86 ? 1.244 -5.852 6.991 1.00 89.25 86 MET A C 1
ATOM 666 O O . MET A 1 86 ? 1.887 -6.087 8.016 1.00 89.25 86 MET A O 1
ATOM 670 N N . LYS A 1 87 ? 0.844 -6.806 6.149 1.00 82.44 87 LYS A N 1
ATOM 671 C CA . LYS A 1 87 ? 1.258 -8.208 6.248 1.00 82.44 87 LYS A CA 1
ATOM 672 C C . LYS A 1 87 ? 2.343 -8.471 5.206 1.00 82.44 87 LYS A C 1
ATOM 674 O O . LYS A 1 87 ? 2.025 -8.508 4.017 1.00 82.44 87 LYS A O 1
ATOM 679 N N . TRP A 1 88 ? 3.583 -8.600 5.687 1.00 75.94 88 TRP A N 1
ATOM 680 C CA . TRP A 1 88 ? 4.769 -8.906 4.884 1.00 75.94 88 TRP A CA 1
ATOM 681 C C . TRP A 1 88 ? 4.909 -10.398 4.620 1.00 75.94 88 TRP A C 1
ATOM 683 O O . TRP A 1 88 ? 4.677 -11.170 5.579 1.00 75.94 88 TRP A O 1
#

Foldseek 3Di:
DDDDDDDFAQAADPPDDDPVNLVRLLVRLVVSVVVCLVVQHAEDEDEQHCVPPSPDPRVSSVCSNVVSVVVVCVVCVVPGNHHYHYDD